Protein AF-A0AAT9HL02-F1 (afdb_monomer_lite)

Structure (mmCIF, N/CA/C/O backbone):
data_AF-A0AAT9HL02-F1
#
_entry.id   AF-A0AAT9HL02-F1
#
loop_
_atom_site.group_PDB
_atom_site.id
_atom_site.type_symbol
_atom_site.label_atom_id
_atom_site.label_alt_id
_atom_site.label_comp_id
_atom_site.label_asym_id
_atom_site.label_entity_id
_atom_site.label_seq_id
_atom_site.pdbx_PDB_ins_code
_atom_site.Cartn_x
_atom_site.Cartn_y
_atom_site.Cartn_z
_atom_site.occupancy
_atom_site.B_iso_or_equiv
_atom_site.auth_seq_id
_atom_site.auth_comp_id
_atom_site.auth_asym_id
_atom_site.auth_atom_id
_atom_site.pdbx_PDB_model_num
ATOM 1 N N . MET A 1 1 ? 21.704 -6.090 -18.223 1.00 39.31 1 MET A N 1
ATOM 2 C CA . MET A 1 1 ? 22.611 -4.932 -18.138 1.00 39.31 1 MET A CA 1
ATOM 3 C C . MET A 1 1 ? 21.816 -3.848 -17.438 1.00 39.31 1 MET A C 1
ATOM 5 O O . MET A 1 1 ? 20.997 -3.196 -18.065 1.00 39.31 1 MET A O 1
ATOM 9 N N . GLU A 1 2 ? 21.906 -3.826 -16.110 1.00 46.62 2 GLU A N 1
ATOM 10 C CA . GLU A 1 2 ? 21.268 -2.826 -15.250 1.00 46.62 2 GLU A CA 1
ATOM 11 C C . GLU A 1 2 ? 22.248 -1.654 -15.141 1.00 46.62 2 GLU A C 1
ATOM 13 O O . GLU A 1 2 ? 23.278 -1.772 -14.480 1.00 46.62 2 GLU A O 1
ATOM 18 N N . GLU A 1 3 ? 21.994 -0.556 -15.852 1.00 45.31 3 GLU A N 1
ATOM 19 C CA . GLU A 1 3 ? 22.767 0.675 -15.672 1.00 45.31 3 GLU A CA 1
ATOM 20 C C . GLU A 1 3 ? 22.236 1.410 -14.439 1.00 45.31 3 GLU A C 1
ATOM 22 O O . GLU A 1 3 ? 21.174 2.031 -14.447 1.00 45.31 3 GLU A O 1
ATOM 27 N N . SER A 1 4 ? 22.980 1.252 -13.345 1.00 48.94 4 SER A N 1
ATOM 28 C CA . SER A 1 4 ? 22.727 1.873 -12.049 1.00 48.94 4 SER A CA 1
ATOM 29 C C . SER A 1 4 ? 23.052 3.369 -12.084 1.00 48.94 4 SER A C 1
ATOM 31 O O . SER A 1 4 ? 24.098 3.780 -12.585 1.00 48.94 4 SER A O 1
ATOM 33 N N . GLY A 1 5 ? 22.146 4.179 -11.530 1.00 52.72 5 GLY A N 1
ATOM 34 C CA . GLY A 1 5 ? 22.253 5.634 -11.457 1.00 52.72 5 GLY A CA 1
ATOM 35 C C . GLY A 1 5 ? 23.379 6.138 -10.545 1.00 52.72 5 GLY A C 1
ATOM 36 O O . GLY A 1 5 ? 23.925 5.410 -9.719 1.00 52.72 5 GLY A O 1
ATOM 37 N N . ALA A 1 6 ? 23.683 7.429 -10.684 1.00 61.12 6 ALA A N 1
ATOM 38 C CA . ALA A 1 6 ? 24.808 8.176 -10.105 1.00 61.12 6 ALA A CA 1
ATOM 39 C C . ALA A 1 6 ? 24.935 8.214 -8.557 1.00 61.12 6 ALA A C 1
ATOM 41 O O . ALA A 1 6 ? 25.633 9.072 -8.026 1.00 61.12 6 ALA A O 1
ATOM 42 N N . THR A 1 7 ? 24.278 7.320 -7.813 1.00 57.94 7 THR A N 1
ATOM 43 C CA . THR A 1 7 ? 24.270 7.291 -6.337 1.00 57.94 7 THR A CA 1
ATOM 44 C C . THR A 1 7 ? 24.6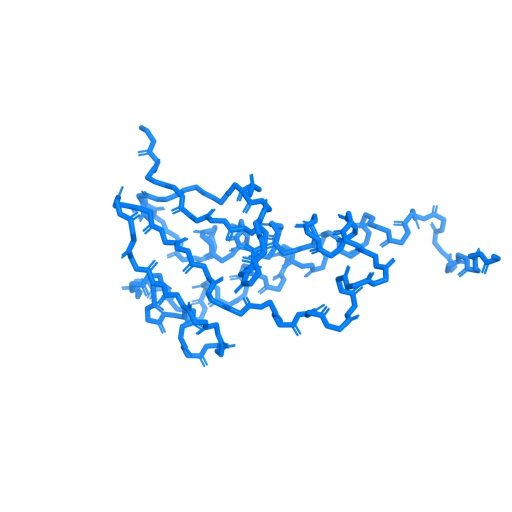62 5.943 -5.722 1.00 57.94 7 THR A C 1
ATOM 46 O O . THR A 1 7 ? 24.859 5.880 -4.515 1.00 57.94 7 THR A O 1
ATOM 49 N N . GLY A 1 8 ? 24.825 4.870 -6.507 1.00 56.31 8 GLY A N 1
ATOM 50 C CA . GLY A 1 8 ? 25.262 3.557 -5.999 1.00 56.31 8 GLY A CA 1
ATOM 51 C C . GLY A 1 8 ? 24.240 2.801 -5.130 1.00 56.31 8 GLY A C 1
ATOM 52 O O . GLY A 1 8 ? 24.460 1.629 -4.832 1.00 56.31 8 GLY A O 1
ATOM 53 N N . GLU A 1 9 ? 23.114 3.423 -4.766 1.00 57.62 9 GLU A N 1
ATOM 54 C CA . GLU A 1 9 ? 21.976 2.761 -4.119 1.00 57.62 9 GLU A CA 1
ATOM 55 C C . GLU A 1 9 ? 21.317 1.777 -5.108 1.00 57.62 9 GLU A C 1
ATOM 57 O O . GLU A 1 9 ? 21.062 2.144 -6.263 1.00 57.62 9 GLU A O 1
ATOM 62 N N . PRO A 1 10 ? 21.000 0.534 -4.697 1.00 80.31 10 PRO A N 1
ATOM 63 C CA . PRO A 1 10 ? 20.237 -0.381 -5.533 1.00 80.31 10 PRO A CA 1
ATOM 64 C C . PRO A 1 10 ? 18.898 0.256 -5.923 1.00 80.31 10 PRO A C 1
ATOM 66 O O . PRO A 1 10 ? 18.128 0.667 -5.056 1.00 80.31 10 PRO A O 1
ATOM 69 N N . VAL A 1 11 ? 18.571 0.284 -7.221 1.00 79.88 11 VAL A N 1
ATOM 70 C CA . VAL A 1 11 ? 17.326 0.880 -7.763 1.00 79.88 11 VAL A CA 1
ATOM 71 C C . VAL A 1 11 ? 16.078 0.440 -6.985 1.00 79.88 11 VAL A C 1
ATOM 73 O O . VAL A 1 11 ? 15.169 1.234 -6.748 1.00 79.88 11 VAL A O 1
ATOM 76 N N . ARG A 1 12 ? 16.051 -0.813 -6.520 1.00 78.88 12 ARG A N 1
ATOM 77 C CA . ARG A 1 12 ? 14.975 -1.371 -5.691 1.00 78.88 12 ARG A CA 1
ATOM 78 C C . ARG A 1 12 ? 14.752 -0.603 -4.384 1.00 78.88 12 ARG A C 1
ATOM 80 O O . ARG A 1 12 ? 13.607 -0.376 -4.012 1.00 78.88 12 ARG A O 1
ATOM 87 N N . GLU A 1 13 ? 15.813 -0.216 -3.687 1.00 82.81 13 GLU A N 1
ATOM 88 C CA . GLU A 1 13 ? 15.717 0.497 -2.406 1.00 82.81 13 GLU A CA 1
ATOM 89 C C . GLU A 1 13 ? 15.183 1.914 -2.606 1.00 82.81 13 GLU A C 1
ATOM 91 O O . GLU A 1 13 ? 14.292 2.353 -1.876 1.00 82.81 13 GLU A O 1
ATOM 96 N N . VAL A 1 14 ? 15.634 2.584 -3.670 1.00 88.00 14 VAL A N 1
ATOM 97 C CA . VAL A 1 14 ? 15.099 3.887 -4.076 1.00 88.00 14 VAL A CA 1
ATOM 98 C C . VAL A 1 14 ? 13.607 3.778 -4.391 1.00 88.00 14 VAL A C 1
ATOM 100 O O . VAL A 1 14 ? 12.821 4.578 -3.887 1.00 88.00 14 VAL A O 1
ATOM 103 N N . LEU A 1 15 ? 13.194 2.774 -5.172 1.00 87.06 15 LEU A N 1
ATOM 104 C CA . LEU A 1 15 ? 11.783 2.549 -5.505 1.00 87.06 15 LEU A CA 1
ATOM 105 C C . LEU A 1 15 ? 10.932 2.282 -4.260 1.00 87.06 15 LEU A C 1
ATOM 107 O O . LEU A 1 15 ? 9.862 2.867 -4.118 1.00 87.06 15 LEU A O 1
ATOM 111 N N . HIS A 1 16 ? 11.411 1.445 -3.339 1.00 90.44 16 HIS A N 1
ATOM 112 C CA . HIS A 1 16 ? 10.720 1.154 -2.082 1.00 90.44 16 HIS A CA 1
ATOM 113 C C . HIS A 1 16 ? 10.526 2.415 -1.236 1.00 90.44 16 HIS A C 1
ATOM 115 O O . HIS A 1 16 ? 9.410 2.699 -0.800 1.00 90.44 16 HIS A O 1
ATOM 121 N N . ARG A 1 17 ? 11.589 3.205 -1.054 1.00 91.12 17 ARG A N 1
ATOM 122 C CA . ARG A 1 17 ? 11.528 4.469 -0.316 1.00 91.12 17 ARG A CA 1
ATOM 123 C C . A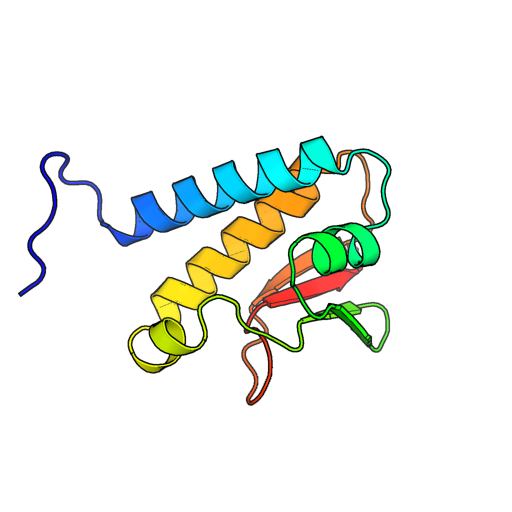RG A 1 17 ? 10.552 5.450 -0.962 1.00 91.12 17 ARG A C 1
ATOM 125 O O . ARG A 1 17 ? 9.677 5.973 -0.279 1.00 91.12 17 ARG A O 1
ATOM 132 N N . ARG A 1 18 ? 10.659 5.669 -2.277 1.00 92.69 18 ARG A N 1
ATOM 133 C CA . ARG A 1 18 ? 9.774 6.592 -3.007 1.00 92.69 18 ARG A CA 1
ATOM 134 C C . ARG A 1 18 ? 8.318 6.150 -2.973 1.00 92.69 18 ARG A C 1
ATOM 136 O O . ARG A 1 18 ? 7.438 6.998 -2.853 1.00 92.69 18 ARG A O 1
ATOM 143 N N . ALA A 1 19 ? 8.056 4.849 -3.042 1.00 92.50 19 ALA A N 1
ATOM 144 C CA . ALA A 1 19 ? 6.710 4.320 -2.896 1.00 92.50 19 ALA A CA 1
ATOM 145 C C . ALA A 1 19 ? 6.142 4.596 -1.503 1.00 92.50 19 ALA A C 1
ATOM 147 O O . ALA A 1 19 ? 5.023 5.089 -1.410 1.00 92.50 19 ALA A O 1
ATOM 148 N N . ARG A 1 20 ? 6.925 4.379 -0.438 1.00 94.06 20 ARG A N 1
ATOM 149 C CA . ARG A 1 20 ? 6.497 4.714 0.927 1.00 94.06 20 ARG A CA 1
ATOM 150 C C . ARG A 1 20 ? 6.226 6.206 1.100 1.00 94.06 20 ARG A C 1
ATOM 152 O O . ARG A 1 20 ? 5.153 6.564 1.563 1.00 94.06 20 ARG A O 1
ATOM 159 N N . GLU A 1 21 ? 7.148 7.067 0.669 1.00 94.81 21 GLU A N 1
ATOM 160 C CA . GLU A 1 21 ? 6.980 8.530 0.720 1.00 94.81 21 GLU A CA 1
ATOM 161 C C . GLU A 1 21 ? 5.731 8.993 -0.041 1.00 94.81 21 GLU A C 1
ATOM 163 O O . GLU A 1 21 ? 5.025 9.892 0.405 1.00 94.81 21 GLU A O 1
ATOM 168 N N . THR A 1 22 ? 5.455 8.377 -1.194 1.00 93.94 22 THR A N 1
ATOM 169 C CA . THR A 1 22 ? 4.234 8.649 -1.960 1.00 93.94 22 THR A CA 1
ATOM 170 C C . THR A 1 22 ? 3.011 8.208 -1.168 1.00 93.94 22 THR A C 1
ATOM 172 O O . THR A 1 22 ? 2.079 8.987 -1.029 1.00 93.94 22 THR A O 1
ATOM 175 N N . GLY A 1 23 ? 3.033 6.999 -0.605 1.00 93.75 23 GLY A N 1
ATOM 176 C CA . GLY A 1 23 ? 1.941 6.462 0.201 1.00 93.75 23 GLY A CA 1
ATOM 177 C C . GLY A 1 23 ? 1.586 7.363 1.375 1.00 93.75 23 GLY A C 1
ATOM 178 O O . GLY A 1 23 ? 0.415 7.676 1.544 1.00 93.75 23 GLY A O 1
ATOM 179 N N . VAL A 1 24 ? 2.589 7.843 2.119 1.00 95.56 24 VAL A N 1
ATOM 180 C CA . VAL A 1 24 ? 2.386 8.773 3.245 1.00 95.56 24 VAL A CA 1
ATOM 181 C C . VAL A 1 24 ? 1.625 10.012 2.792 1.00 95.56 24 VAL A C 1
ATOM 183 O O . VAL A 1 24 ? 0.587 10.321 3.360 1.00 95.56 24 VAL A O 1
ATOM 186 N N . ARG A 1 25 ? 2.051 10.651 1.699 1.00 94.38 25 ARG A N 1
ATOM 187 C CA . ARG A 1 25 ? 1.375 11.850 1.177 1.00 94.38 25 ARG A CA 1
ATOM 188 C C . ARG A 1 25 ? -0.071 11.589 0.755 1.00 94.38 25 ARG A C 1
ATOM 190 O O . ARG A 1 25 ? -0.920 12.454 0.931 1.00 94.38 25 ARG A O 1
ATOM 197 N N . LEU A 1 26 ? -0.351 10.416 0.178 1.00 92.31 26 LEU A N 1
ATOM 198 C CA . LEU A 1 26 ? -1.720 10.019 -0.174 1.00 92.31 26 LEU A CA 1
ATOM 199 C C . LEU A 1 26 ? -2.572 9.801 1.082 1.00 92.31 26 LEU A C 1
ATOM 201 O O . LEU A 1 26 ? -3.741 10.172 1.091 1.00 92.31 26 LEU A O 1
ATOM 205 N N . GLY A 1 27 ? -1.987 9.196 2.120 1.00 92.56 27 GLY A N 1
ATOM 206 C CA . GLY A 1 27 ? -2.623 9.004 3.420 1.00 92.56 27 GLY A CA 1
ATOM 207 C C . GLY A 1 27 ? -2.952 10.329 4.105 1.00 92.56 27 GLY A C 1
ATOM 208 O O . GLY A 1 27 ? -4.082 10.511 4.539 1.00 92.56 27 GLY A O 1
ATOM 209 N N . GLU A 1 28 ? -2.002 11.267 4.123 1.00 93.56 28 GLU A N 1
ATOM 210 C CA . GLU A 1 28 ? -2.160 12.602 4.719 1.00 93.56 28 GLU A CA 1
ATOM 211 C C . GLU A 1 28 ? -3.252 13.428 4.014 1.00 93.56 28 GLU A C 1
ATOM 213 O O . GLU A 1 28 ? -4.046 14.097 4.670 1.00 93.56 28 GLU A O 1
ATOM 218 N N . ASP A 1 29 ? -3.362 13.345 2.682 1.00 91.31 29 ASP A N 1
ATOM 219 C CA . ASP A 1 29 ? -4.464 13.974 1.924 1.00 91.31 29 ASP A CA 1
ATOM 220 C C . ASP A 1 29 ? -5.848 13.395 2.288 1.00 91.31 29 ASP A C 1
ATOM 222 O O . ASP A 1 29 ? -6.890 14.034 2.109 1.00 91.31 29 ASP A O 1
ATOM 226 N N . GLY A 1 30 ? -5.855 12.170 2.811 1.00 86.06 30 GLY A N 1
ATOM 227 C CA . GLY A 1 30 ? -7.030 11.442 3.257 1.00 86.06 30 GLY A CA 1
ATOM 228 C C . GLY A 1 30 ? -7.199 11.375 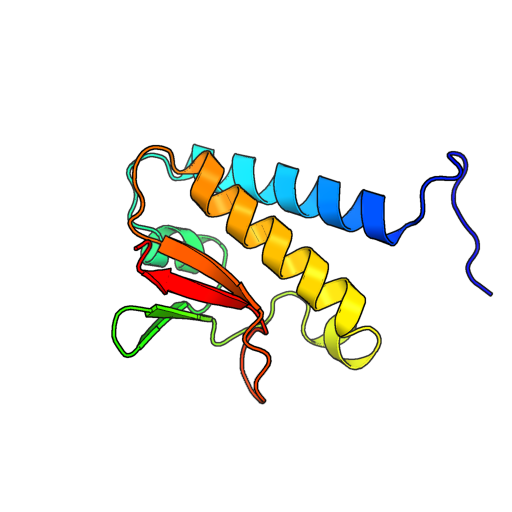4.770 1.00 86.06 30 GLY A C 1
ATOM 229 O O . GLY A 1 30 ? -7.984 10.537 5.206 1.00 86.06 30 GLY A O 1
ATOM 230 N N . GLU A 1 31 ? -6.492 12.175 5.573 1.00 84.69 31 GLU A N 1
ATOM 231 C CA . GLU A 1 31 ? -6.522 12.057 7.039 1.00 84.69 31 GLU A CA 1
ATOM 232 C C . GLU A 1 31 ? -7.967 12.018 7.582 1.00 84.69 31 GLU A C 1
ATOM 234 O O . GLU A 1 31 ? -8.831 12.824 7.219 1.00 84.69 31 GLU A O 1
ATOM 239 N N . GLY A 1 32 ? -8.258 11.026 8.430 1.00 77.88 32 GLY A N 1
ATOM 240 C CA . GLY A 1 32 ? -9.597 10.796 8.988 1.00 77.88 32 GLY A CA 1
ATOM 241 C C . GLY A 1 32 ? -10.624 10.198 8.014 1.00 77.88 32 GLY A C 1
ATOM 242 O O . GLY A 1 32 ? -11.781 9.992 8.394 1.00 77.88 32 GLY A O 1
ATOM 243 N N . GLN A 1 33 ? -10.239 9.895 6.771 1.00 85.94 33 GLN A N 1
ATOM 244 C CA . GLN A 1 33 ? -11.056 9.124 5.841 1.00 85.94 33 GLN A CA 1
ATOM 245 C C . GLN A 1 33 ? -10.894 7.622 6.064 1.00 85.94 33 GLN A C 1
ATOM 247 O O . GLN A 1 33 ? -9.901 7.118 6.579 1.00 85.94 33 GLN A O 1
ATOM 252 N N . GLU A 1 34 ? -11.906 6.883 5.630 1.00 89.81 34 GLU A N 1
ATOM 253 C CA . GLU A 1 34 ? -11.863 5.432 5.629 1.00 89.81 34 GLU A CA 1
ATOM 254 C C . GLU A 1 34 ? -10.970 4.931 4.474 1.00 89.81 34 GLU A C 1
ATOM 256 O O . GLU A 1 34 ? -11.042 5.442 3.352 1.00 89.81 34 GLU A O 1
ATOM 261 N N . VAL A 1 35 ? -10.115 3.941 4.758 1.00 90.62 35 VAL A N 1
ATOM 262 C CA . VAL A 1 35 ? -9.045 3.489 3.850 1.00 90.62 35 VAL A CA 1
ATOM 263 C C . VAL A 1 35 ? -9.561 3.028 2.483 1.00 90.62 35 VAL A C 1
ATOM 265 O O . VAL A 1 35 ? -8.940 3.334 1.467 1.00 90.62 35 VAL A O 1
ATOM 268 N N . VAL A 1 36 ? -10.712 2.348 2.418 1.00 92.12 36 VAL A N 1
ATOM 269 C CA . VAL A 1 36 ? -11.315 1.905 1.151 1.00 92.12 36 VAL A CA 1
ATOM 270 C C . VAL A 1 36 ? -11.686 3.120 0.299 1.00 92.12 36 VAL A C 1
ATOM 272 O O . VAL A 1 36 ? -11.281 3.185 -0.859 1.00 92.12 36 VAL A O 1
ATOM 275 N N . ARG A 1 37 ? -12.349 4.134 0.867 1.00 91.31 37 ARG A N 1
ATOM 276 C CA . ARG A 1 37 ? -12.702 5.362 0.125 1.00 91.31 37 ARG A CA 1
ATOM 277 C C . ARG A 1 37 ? -11.489 6.123 -0.402 1.00 91.31 37 ARG A C 1
ATOM 279 O O . ARG A 1 37 ? -11.534 6.661 -1.510 1.00 91.31 37 ARG A O 1
ATOM 286 N N . LEU A 1 38 ? -10.420 6.192 0.388 1.00 91.44 38 LEU A N 1
ATOM 287 C CA . LEU A 1 38 ? -9.182 6.843 -0.031 1.00 91.44 38 LEU A CA 1
ATOM 288 C C . LEU A 1 38 ? -8.564 6.116 -1.231 1.00 91.44 38 LEU A C 1
ATOM 290 O O . LEU A 1 38 ? -8.210 6.730 -2.236 1.00 91.44 38 LEU A O 1
ATOM 294 N N . LEU A 1 39 ? -8.472 4.792 -1.141 1.00 91.56 39 LEU A N 1
ATOM 295 C CA . LEU A 1 39 ? -7.907 3.955 -2.191 1.00 91.56 39 LEU A CA 1
ATOM 296 C C . LEU A 1 39 ? -8.738 4.025 -3.484 1.00 91.56 39 LEU A C 1
ATOM 298 O O . LEU A 1 39 ? -8.159 4.189 -4.558 1.00 91.56 39 LEU A O 1
ATOM 302 N N . GLU A 1 40 ? -10.072 4.002 -3.398 1.00 92.31 40 GLU A N 1
ATOM 303 C CA . GLU A 1 40 ? -10.965 4.203 -4.554 1.00 92.31 40 GLU A CA 1
ATOM 304 C C . GLU A 1 40 ? -10.714 5.545 -5.251 1.00 92.31 40 GLU A C 1
ATOM 306 O O . GLU A 1 40 ? -10.601 5.600 -6.478 1.00 92.31 40 GLU A O 1
ATOM 311 N N . ARG A 1 41 ? -10.568 6.633 -4.480 1.00 90.25 41 ARG A N 1
ATOM 312 C CA . ARG A 1 41 ? -10.268 7.970 -5.019 1.00 90.25 41 ARG A CA 1
ATOM 313 C C . ARG A 1 41 ? -8.971 7.983 -5.828 1.00 90.25 41 ARG A C 1
ATOM 315 O O . ARG A 1 41 ? -8.900 8.660 -6.851 1.00 90.25 41 ARG A O 1
ATOM 322 N N . TYR A 1 42 ? -7.966 7.236 -5.382 1.00 88.12 42 TYR A N 1
ATOM 323 C CA . TYR A 1 42 ? -6.674 7.122 -6.057 1.00 88.12 42 TYR A CA 1
ATOM 324 C C . TYR A 1 42 ? -6.634 6.036 -7.145 1.00 88.12 42 TYR A C 1
ATOM 326 O O . TYR A 1 42 ? -5.570 5.752 -7.696 1.00 88.12 42 TYR A O 1
ATOM 334 N N . GLY A 1 43 ? -7.790 5.469 -7.505 1.00 88.12 43 GLY A N 1
ATOM 335 C CA . GLY A 1 43 ? -7.937 4.541 -8.626 1.00 88.12 43 GLY A CA 1
ATOM 336 C C . GLY A 1 43 ? -7.595 3.091 -8.294 1.00 88.12 43 GLY A C 1
ATOM 337 O O . GLY A 1 43 ? -7.449 2.277 -9.207 1.00 88.12 43 GLY A O 1
ATOM 338 N N . PHE A 1 44 ? -7.460 2.744 -7.014 1.00 90.06 44 PHE A N 1
ATOM 339 C CA . PHE A 1 44 ? -7.450 1.346 -6.598 1.00 90.06 44 PHE A CA 1
ATOM 340 C C . PHE A 1 44 ? -8.870 0.777 -6.617 1.00 90.06 44 PHE A C 1
ATOM 342 O O . PHE A 1 44 ? -9.851 1.502 -6.486 1.00 90.06 44 PHE A O 1
ATOM 349 N N . GLU A 1 45 ? -8.972 -0.544 -6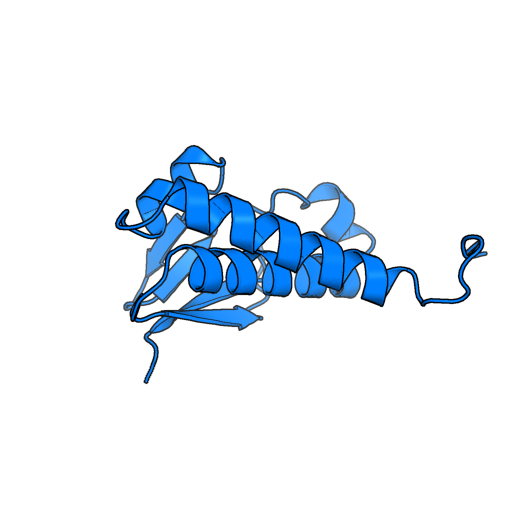.720 1.00 92.44 45 GLU A N 1
ATOM 350 C CA . GLU A 1 45 ? -10.235 -1.276 -6.591 1.00 92.44 45 GLU A CA 1
ATOM 351 C C . GLU A 1 45 ? -10.282 -2.066 -5.271 1.00 92.44 45 GLU A C 1
ATOM 353 O O . GLU A 1 45 ? -10.189 -3.298 -5.295 1.00 92.44 45 GLU A O 1
ATOM 358 N N . PRO A 1 46 ? -10.358 -1.408 -4.100 1.00 92.94 46 PRO A N 1
ATOM 359 C CA . PRO A 1 46 ? -10.444 -2.102 -2.823 1.00 92.94 46 PRO A CA 1
ATOM 360 C C . PRO A 1 46 ? -11.778 -2.839 -2.665 1.00 92.94 46 PRO A C 1
ATOM 362 O O . PRO A 1 46 ? -12.847 -2.330 -2.993 1.00 92.94 46 PRO A O 1
ATOM 365 N N . ARG A 1 47 ? -11.725 -4.053 -2.122 1.00 92.19 47 ARG A N 1
ATOM 366 C CA . ARG A 1 47 ? -12.888 -4.869 -1.762 1.00 92.19 47 ARG A CA 1
ATOM 367 C C . ARG A 1 47 ? -12.677 -5.434 -0.370 1.00 92.19 47 ARG A C 1
ATOM 369 O O . ARG A 1 47 ? -11.578 -5.867 -0.035 1.00 92.19 47 ARG A O 1
ATOM 376 N N . ARG A 1 48 ? -13.728 -5.422 0.444 1.00 91.94 48 ARG A N 1
ATOM 377 C CA . ARG A 1 48 ? -13.703 -6.016 1.783 1.00 91.94 48 ARG A CA 1
ATOM 378 C C . ARG A 1 48 ? -13.975 -7.515 1.669 1.00 91.94 48 ARG A C 1
ATOM 380 O O . ARG A 1 48 ? -15.026 -7.893 1.163 1.00 91.94 48 ARG A O 1
ATOM 387 N N . GLU A 1 49 ? -13.053 -8.338 2.151 1.00 90.69 49 GLU A N 1
ATOM 388 C CA . GLU A 1 49 ? -13.142 -9.804 2.155 1.00 90.69 49 GLU A CA 1
ATOM 389 C C . GLU A 1 49 ? -12.673 -10.329 3.514 1.00 90.69 49 GLU A C 1
ATOM 391 O O . GLU A 1 49 ? -11.537 -10.081 3.908 1.00 90.69 49 GLU A O 1
ATOM 396 N N . ASP A 1 50 ? -13.549 -11.017 4.252 1.00 87.56 50 ASP A N 1
ATOM 397 C CA . ASP A 1 50 ? -13.238 -11.640 5.551 1.00 87.56 50 ASP A CA 1
ATOM 398 C C . ASP A 1 50 ? -12.540 -10.708 6.564 1.00 87.56 50 ASP A C 1
ATOM 400 O O . ASP A 1 50 ? -11.635 -11.102 7.296 1.00 87.56 50 ASP A O 1
ATOM 404 N N . GLY A 1 51 ? -12.947 -9.435 6.592 1.00 86.31 51 GLY A N 1
ATOM 405 C CA . GLY A 1 51 ? -12.357 -8.409 7.460 1.00 86.31 51 GLY A CA 1
ATOM 406 C C . GLY A 1 51 ? -11.074 -7.772 6.918 1.00 86.31 51 GLY A C 1
ATOM 407 O O . GLY A 1 51 ? -10.647 -6.757 7.451 1.00 86.31 51 GLY A O 1
ATOM 408 N N . ALA A 1 52 ? -10.502 -8.295 5.835 1.00 92.38 52 ALA A N 1
ATOM 409 C CA . ALA A 1 52 ? -9.381 -7.701 5.118 1.00 92.38 52 ALA A CA 1
ATOM 410 C C . ALA A 1 52 ? -9.853 -6.809 3.955 1.00 92.38 52 ALA A C 1
ATOM 412 O O . ALA A 1 52 ? -11.011 -6.855 3.532 1.00 92.38 52 ALA A O 1
ATOM 413 N N . VAL A 1 53 ? -8.938 -6.012 3.403 1.00 93.44 53 VAL A N 1
ATOM 414 C CA . VAL A 1 53 ? -9.131 -5.260 2.157 1.00 93.44 53 VAL A CA 1
ATOM 415 C C . VAL A 1 53 ? -8.208 -5.824 1.084 1.00 93.44 53 VAL A C 1
ATOM 417 O O . VAL A 1 53 ? -6.984 -5.712 1.174 1.00 93.44 53 VAL A O 1
ATOM 420 N N . VAL A 1 54 ? -8.792 -6.422 0.049 1.00 92.94 54 VAL A N 1
ATOM 421 C CA . VAL A 1 54 ? -8.081 -6.877 -1.152 1.00 92.94 54 VAL A CA 1
ATOM 422 C C . VAL A 1 54 ? -8.172 -5.817 -2.242 1.00 92.94 54 VAL A C 1
ATOM 424 O O . VAL A 1 54 ? -9.176 -5.122 -2.347 1.00 92.94 54 VAL A O 1
ATOM 427 N N . LEU A 1 55 ? -7.145 -5.693 -3.082 1.00 90.88 55 LEU A N 1
ATOM 428 C CA . LEU A 1 55 ? -7.145 -4.736 -4.192 1.00 90.88 55 LEU A CA 1
ATOM 429 C C . LEU A 1 55 ? -7.302 -5.488 -5.513 1.00 90.88 55 LEU A C 1
ATOM 431 O O . LEU A 1 55 ? -6.437 -6.279 -5.887 1.00 90.88 55 LEU A O 1
ATOM 435 N N . GLY A 1 56 ? -8.404 -5.241 -6.220 1.00 87.00 56 GLY A N 1
ATOM 436 C CA . GLY A 1 56 ? -8.767 -5.910 -7.471 1.00 87.00 56 GLY A CA 1
ATOM 437 C C . GLY A 1 56 ? -7.884 -5.545 -8.664 1.00 87.00 56 GLY A C 1
ATOM 438 O O . GLY A 1 56 ? -7.821 -6.299 -9.631 1.00 87.00 56 GLY A O 1
ATOM 439 N N . ASN A 1 57 ? -7.149 -4.437 -8.583 1.00 82.62 57 ASN A N 1
ATOM 440 C CA . ASN A 1 57 ? -6.216 -4.001 -9.609 1.00 82.62 57 ASN A CA 1
ATOM 441 C C . ASN A 1 57 ? -4.795 -3.847 -9.051 1.00 82.62 57 ASN A C 1
ATOM 443 O O . ASN A 1 57 ? -4.573 -3.595 -7.869 1.00 82.62 57 ASN A O 1
ATOM 447 N N . CYS A 1 58 ? -3.803 -3.999 -9.929 1.00 75.12 58 CYS A N 1
ATOM 448 C CA . CYS A 1 58 ? -2.444 -3.552 -9.654 1.00 75.12 58 CYS A CA 1
ATOM 449 C C . CYS A 1 58 ? -2.182 -2.340 -10.555 1.00 75.12 58 CYS A C 1
ATOM 451 O O . CYS A 1 58 ? -2.156 -2.517 -11.776 1.00 75.12 58 CYS A O 1
ATOM 453 N N . PRO A 1 59 ? -1.953 -1.132 -10.014 1.00 69.38 59 PRO A N 1
ATOM 454 C CA . PRO A 1 59 ? -1.679 0.048 -10.842 1.00 69.38 59 PRO A CA 1
ATOM 455 C C . PRO A 1 59 ? -0.426 -0.136 -11.714 1.00 69.38 59 PRO A C 1
ATOM 457 O O . PRO A 1 59 ? -0.295 0.462 -12.777 1.00 69.38 59 PRO A O 1
ATOM 460 N N . PHE A 1 60 ? 0.463 -1.047 -11.313 1.00 70.44 60 PHE A N 1
ATOM 461 C CA . PHE A 1 60 ? 1.671 -1.419 -12.040 1.00 70.44 60 PHE A CA 1
ATOM 462 C C . PHE A 1 60 ? 1.564 -2.805 -12.688 1.00 70.44 60 PHE A C 1
ATOM 464 O O . PHE A 1 60 ? 2.584 -3.459 -12.885 1.00 70.44 60 PHE A O 1
ATOM 471 N N . HIS A 1 61 ? 0.359 -3.293 -13.013 1.00 66.38 61 HIS A N 1
ATOM 472 C CA . HIS A 1 61 ? 0.144 -4.656 -13.521 1.00 66.38 61 HIS A CA 1
ATOM 473 C C . HIS A 1 61 ? 1.042 -5.001 -14.723 1.00 66.38 61 HIS A C 1
ATOM 475 O O . HIS A 1 61 ? 1.639 -6.075 -14.757 1.00 66.38 61 HIS A O 1
ATOM 481 N N . ALA A 1 62 ? 1.203 -4.073 -15.673 1.00 61.28 62 ALA A N 1
ATOM 482 C CA . ALA A 1 62 ? 2.083 -4.257 -16.831 1.00 61.28 62 ALA A CA 1
ATOM 483 C C . ALA A 1 62 ? 3.560 -4.449 -16.430 1.00 61.28 62 ALA A C 1
ATOM 485 O O . ALA A 1 62 ? 4.242 -5.319 -16.965 1.00 61.28 62 ALA A O 1
ATOM 486 N N . LEU A 1 63 ? 4.040 -3.695 -15.435 1.00 61.06 63 LEU A N 1
ATOM 487 C CA . LEU A 1 63 ? 5.398 -3.821 -14.893 1.00 61.06 63 LEU A CA 1
ATOM 488 C C . LEU A 1 63 ? 5.548 -5.062 -14.002 1.00 61.06 63 LEU A C 1
ATOM 490 O O . LEU A 1 63 ? 6.606 -5.690 -13.984 1.00 61.06 63 LEU A O 1
ATOM 494 N N . ALA A 1 64 ? 4.486 -5.457 -13.296 1.00 66.12 64 ALA A N 1
ATOM 495 C CA . ALA A 1 64 ? 4.476 -6.644 -12.452 1.00 66.12 64 ALA A CA 1
ATOM 496 C C . ALA A 1 64 ? 4.694 -7.912 -13.280 1.00 66.12 64 ALA A C 1
ATOM 498 O O . ALA A 1 64 ? 5.367 -8.819 -12.808 1.00 66.12 64 ALA A O 1
ATOM 499 N N . GLN A 1 65 ? 4.190 -7.987 -14.516 1.00 67.00 65 GLN A N 1
ATOM 500 C CA . GLN A 1 65 ? 4.393 -9.163 -15.370 1.00 67.00 65 GLN A CA 1
ATOM 501 C C . GLN A 1 65 ? 5.877 -9.444 -15.663 1.00 67.00 65 GLN A C 1
ATOM 503 O O . GLN A 1 65 ? 6.270 -10.609 -15.681 1.00 67.00 65 GLN A O 1
ATOM 508 N N . ALA A 1 66 ? 6.698 -8.399 -15.813 1.00 64.44 66 ALA A N 1
ATOM 509 C CA . ALA A 1 66 ? 8.138 -8.519 -16.051 1.00 64.44 66 ALA A CA 1
ATOM 510 C C . ALA A 1 66 ? 8.973 -8.557 -14.754 1.00 64.44 66 ALA A C 1
ATOM 512 O O . ALA A 1 66 ? 9.989 -9.246 -14.694 1.00 64.44 66 ALA A O 1
ATOM 513 N N . HIS A 1 67 ? 8.539 -7.855 -13.698 1.00 74.88 67 HIS A N 1
ATOM 514 C CA . HIS A 1 67 ? 9.316 -7.652 -12.467 1.00 74.88 67 HIS A CA 1
ATOM 515 C C . HIS A 1 67 ? 8.467 -7.793 -11.193 1.00 74.88 67 HIS A C 1
ATOM 517 O O . HIS A 1 67 ? 8.425 -6.890 -10.353 1.00 74.88 67 HIS A O 1
ATOM 523 N N . ARG A 1 68 ? 7.796 -8.944 -11.018 1.00 73.31 68 ARG A N 1
ATOM 524 C CA . ARG A 1 68 ? 6.871 -9.187 -9.888 1.00 73.31 68 ARG A CA 1
ATOM 525 C C . ARG A 1 68 ? 7.455 -8.835 -8.524 1.00 73.31 68 ARG A C 1
ATOM 527 O O . ARG A 1 68 ? 6.798 -8.140 -7.762 1.00 73.31 68 ARG A O 1
ATOM 534 N N . GLN A 1 69 ? 8.662 -9.302 -8.204 1.00 75.62 69 GLN A N 1
ATOM 535 C CA . GLN A 1 69 ? 9.248 -9.095 -6.873 1.00 75.62 69 GLN A CA 1
ATOM 536 C C . GLN A 1 69 ? 9.463 -7.608 -6.561 1.00 75.62 69 GLN A C 1
ATOM 538 O O . GLN A 1 69 ? 9.092 -7.152 -5.482 1.00 75.62 69 GLN A O 1
ATOM 543 N N . THR A 1 70 ? 9.988 -6.843 -7.522 1.00 80.00 70 THR A N 1
ATOM 544 C CA . THR A 1 70 ? 10.208 -5.397 -7.375 1.00 80.00 70 THR A CA 1
ATOM 545 C C . THR A 1 70 ? 8.887 -4.647 -7.237 1.00 80.00 70 THR A C 1
ATOM 547 O O . THR A 1 70 ? 8.734 -3.832 -6.332 1.00 80.00 70 THR A O 1
ATOM 550 N N . VAL A 1 71 ? 7.905 -4.949 -8.091 1.00 84.69 71 VAL A N 1
ATOM 551 C CA . VAL A 1 71 ? 6.606 -4.262 -8.070 1.00 84.69 71 VAL A CA 1
ATOM 552 C C . VAL A 1 71 ? 5.810 -4.593 -6.811 1.00 84.69 71 VAL A C 1
ATOM 554 O O . VAL A 1 71 ? 5.201 -3.707 -6.224 1.00 84.69 71 VAL A O 1
ATOM 557 N N . CYS A 1 72 ? 5.841 -5.842 -6.350 1.00 88.81 72 CYS A N 1
ATOM 558 C CA . CYS A 1 72 ? 5.141 -6.226 -5.131 1.00 88.81 72 CYS A CA 1
ATOM 559 C C . CYS A 1 72 ? 5.761 -5.605 -3.880 1.00 88.81 72 CYS A C 1
ATOM 561 O O . CYS A 1 72 ? 5.023 -5.119 -3.027 1.00 88.81 72 CYS A O 1
ATOM 563 N N . GLY A 1 73 ? 7.095 -5.541 -3.796 1.00 89.00 73 GLY A N 1
ATOM 564 C CA . GLY A 1 73 ? 7.774 -4.804 -2.729 1.00 89.00 73 GLY A CA 1
ATOM 565 C C . GLY A 1 73 ? 7.420 -3.315 -2.744 1.00 89.00 73 GLY A C 1
ATOM 566 O O . GLY A 1 73 ? 7.090 -2.746 -1.706 1.00 89.00 73 GLY A O 1
ATOM 567 N N . MET A 1 74 ? 7.386 -2.706 -3.930 1.00 90.88 74 MET A N 1
ATOM 568 C CA . MET A 1 74 ? 6.988 -1.310 -4.109 1.00 90.88 74 MET A CA 1
ATOM 569 C C . MET A 1 74 ? 5.534 -1.058 -3.677 1.00 90.88 74 MET A C 1
ATOM 571 O O . MET A 1 74 ? 5.279 -0.134 -2.910 1.00 90.88 74 MET A O 1
ATOM 575 N N . ASN A 1 75 ? 4.589 -1.902 -4.099 1.00 90.12 75 ASN A N 1
ATOM 576 C CA . ASN A 1 75 ? 3.181 -1.791 -3.704 1.00 90.12 75 ASN A CA 1
ATOM 577 C C . ASN A 1 75 ? 2.987 -1.971 -2.201 1.00 90.12 75 ASN A C 1
ATOM 579 O O . ASN A 1 75 ? 2.164 -1.275 -1.612 1.00 90.12 75 ASN A O 1
ATOM 583 N N . LEU A 1 76 ? 3.736 -2.888 -1.578 1.00 93.75 76 LEU A N 1
ATOM 584 C CA . LEU A 1 76 ? 3.687 -3.075 -0.131 1.00 93.75 76 LEU A CA 1
ATOM 585 C C . LEU A 1 76 ? 4.087 -1.775 0.566 1.00 93.75 76 LEU A C 1
ATOM 587 O O . LEU A 1 76 ? 3.357 -1.295 1.423 1.00 93.75 76 LEU A O 1
ATOM 591 N N . GLN A 1 77 ? 5.212 -1.182 0.161 1.00 95.12 77 GLN A N 1
ATOM 592 C CA . GLN A 1 77 ? 5.690 0.069 0.747 1.00 95.12 77 GLN A CA 1
ATOM 593 C C . GLN A 1 77 ? 4.733 1.238 0.503 1.00 95.12 77 GLN A C 1
ATOM 595 O O . GLN A 1 77 ? 4.532 2.045 1.407 1.00 95.12 77 GLN A O 1
ATOM 600 N N . LEU A 1 78 ? 4.098 1.296 -0.671 1.00 93.88 78 LEU A N 1
ATOM 601 C CA . LEU A 1 78 ? 3.049 2.271 -0.961 1.00 93.88 78 LEU A CA 1
ATOM 602 C C . LEU A 1 78 ? 1.882 2.142 0.026 1.00 93.88 78 LEU A C 1
ATOM 604 O O . LEU A 1 78 ? 1.497 3.132 0.637 1.00 93.88 78 LEU A O 1
ATOM 608 N N . MET A 1 79 ? 1.351 0.933 0.220 1.00 95.12 79 MET A N 1
ATOM 609 C CA . MET A 1 79 ? 0.237 0.700 1.146 1.00 95.12 79 MET A CA 1
ATOM 610 C C . MET A 1 79 ? 0.631 0.940 2.607 1.00 95.12 79 MET A C 1
ATOM 612 O O . MET A 1 79 ? -0.140 1.548 3.340 1.00 95.12 79 MET A O 1
ATOM 616 N N . CYS A 1 80 ? 1.840 0.544 3.023 1.00 95.06 80 CYS A N 1
ATOM 617 C CA . CYS A 1 80 ? 2.369 0.895 4.345 1.00 95.06 80 CYS A CA 1
ATOM 618 C C . CYS A 1 80 ? 2.389 2.414 4.551 1.00 95.06 80 CYS A C 1
ATOM 620 O O . CYS A 1 80 ? 1.963 2.887 5.597 1.00 95.06 80 CYS A O 1
ATOM 622 N N . GLY A 1 81 ? 2.845 3.169 3.546 1.00 95.06 81 GLY A N 1
ATOM 623 C CA . GLY A 1 81 ? 2.834 4.627 3.593 1.00 95.06 81 GLY A CA 1
ATOM 624 C C . GLY A 1 81 ? 1.420 5.197 3.702 1.00 95.06 81 GLY A C 1
ATOM 625 O O . GLY A 1 81 ? 1.201 6.089 4.506 1.00 95.06 81 GLY A O 1
ATOM 626 N N . VAL A 1 82 ? 0.448 4.670 2.947 1.00 94.75 82 VAL A N 1
ATOM 627 C CA . VAL A 1 82 ? -0.956 5.125 3.025 1.00 94.75 82 VAL A CA 1
ATOM 628 C C . VAL A 1 82 ? -1.513 4.966 4.438 1.00 94.75 82 VAL A C 1
ATOM 630 O O . VAL A 1 82 ? -2.106 5.904 4.964 1.00 94.75 82 VAL A O 1
ATOM 633 N N . LEU A 1 83 ? -1.302 3.803 5.061 1.00 94.12 83 LEU A N 1
ATOM 634 C CA . LEU A 1 83 ? -1.748 3.551 6.434 1.00 94.12 83 LEU A CA 1
ATOM 635 C C . LEU A 1 83 ? -1.042 4.464 7.445 1.00 94.12 83 LEU A C 1
ATOM 637 O O . LEU A 1 83 ? -1.678 4.952 8.371 1.00 94.12 83 LEU A O 1
ATOM 641 N N . GLU A 1 84 ? 0.254 4.715 7.250 1.00 93.62 84 GLU A N 1
ATOM 642 C CA . GLU A 1 84 ? 1.040 5.635 8.078 1.00 93.62 84 GLU A CA 1
ATOM 643 C C . GLU A 1 84 ? 0.526 7.080 7.970 1.00 93.62 84 GLU A C 1
ATOM 645 O O . GLU A 1 84 ? 0.329 7.734 8.991 1.00 93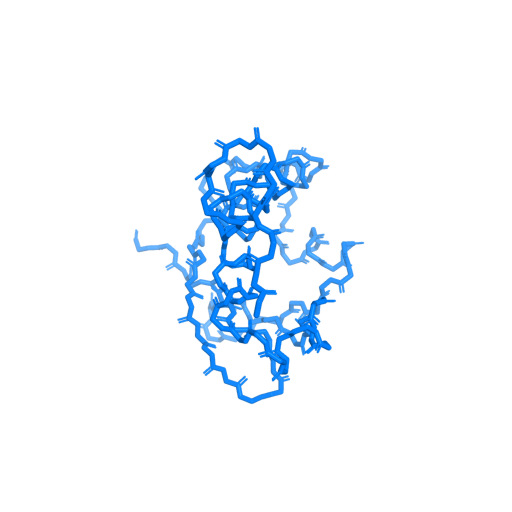.62 84 GLU A O 1
ATOM 650 N N . GLY A 1 85 ? 0.265 7.562 6.752 1.00 93.12 85 GLY A N 1
ATOM 651 C CA . GLY A 1 85 ? -0.198 8.929 6.502 1.00 93.12 85 GLY A CA 1
ATOM 652 C C . GLY A 1 85 ? -1.647 9.189 6.915 1.00 93.12 85 GLY A C 1
ATOM 653 O O . GLY A 1 85 ? -1.973 10.307 7.293 1.00 93.12 85 GLY A O 1
ATOM 654 N N . LEU A 1 86 ? -2.511 8.166 6.887 1.00 91.31 86 LEU A N 1
ATOM 655 C CA . LEU A 1 86 ? -3.887 8.268 7.393 1.00 91.31 86 LEU A CA 1
ATOM 656 C C . LEU A 1 86 ? -3.940 8.607 8.889 1.00 91.31 86 LEU A C 1
ATOM 658 O O . LEU A 1 86 ? -4.932 9.177 9.349 1.00 91.31 86 LEU A O 1
ATOM 662 N N . GLY A 1 87 ? -2.877 8.261 9.622 1.00 82.38 87 GLY A N 1
ATOM 663 C CA . GLY A 1 87 ? -2.759 8.495 11.050 1.00 82.38 87 GLY A CA 1
ATOM 664 C C . GLY A 1 87 ? -3.710 7.638 11.891 1.00 82.38 87 GLY A C 1
ATOM 665 O O . GLY A 1 87 ? -4.668 7.031 11.411 1.00 82.38 87 GLY A O 1
ATOM 666 N N . GLY A 1 88 ? -3.435 7.593 13.196 1.00 78.94 88 GLY A N 1
ATOM 667 C CA . GLY A 1 88 ? -4.233 6.822 14.150 1.00 78.94 88 GLY A CA 1
ATOM 668 C C . GLY A 1 88 ? -4.166 5.305 13.941 1.00 78.94 88 GLY A C 1
ATOM 669 O O . GLY A 1 88 ? -3.333 4.781 13.203 1.00 78.94 88 GLY A O 1
ATOM 670 N N . ASP A 1 89 ? -5.040 4.588 14.644 1.00 82.88 89 ASP A N 1
ATOM 671 C CA . ASP A 1 89 ? -5.215 3.152 14.447 1.00 82.88 89 ASP A CA 1
ATOM 672 C C . ASP A 1 89 ? -6.207 2.927 13.303 1.00 82.88 89 ASP A C 1
ATOM 674 O O . ASP A 1 89 ? -7.425 3.008 13.478 1.00 82.88 89 ASP A O 1
ATOM 678 N N . THR A 1 90 ? -5.676 2.686 12.104 1.00 84.88 90 THR A N 1
ATOM 679 C CA . THR A 1 90 ? -6.500 2.335 10.938 1.00 84.88 90 THR A CA 1
ATOM 680 C C . THR A 1 90 ? -7.183 0.974 11.102 1.00 84.88 90 THR A C 1
ATOM 682 O O . THR A 1 90 ? -8.104 0.663 10.345 1.00 84.88 90 THR A O 1
ATOM 685 N N . GLY A 1 91 ? -6.736 0.155 12.063 1.00 89.94 91 GLY A N 1
ATOM 686 C CA . GLY A 1 91 ? -7.156 -1.225 12.237 1.00 89.94 91 GLY A CA 1
ATOM 687 C C . GLY A 1 91 ? -6.626 -2.163 11.156 1.00 89.94 91 GLY A C 1
ATOM 688 O O . GLY A 1 91 ? -7.123 -3.283 11.067 1.00 89.94 91 GLY A O 1
ATOM 689 N N . TYR A 1 92 ? -5.658 -1.739 10.329 1.00 93.31 92 TYR A N 1
ATOM 690 C CA . TYR A 1 92 ? -5.085 -2.566 9.267 1.00 93.31 92 TYR A CA 1
ATOM 691 C C . TYR A 1 92 ? -3.554 -2.564 9.229 1.00 93.31 92 TYR A C 1
ATOM 693 O O . TYR A 1 92 ? -2.895 -1.583 9.562 1.00 93.31 92 TYR A O 1
ATOM 701 N N . GLU A 1 93 ? -2.993 -3.645 8.691 1.00 94.19 93 GLU A N 1
ATOM 702 C CA . GLU A 1 93 ? -1.592 -3.783 8.310 1.00 94.19 93 GLU A CA 1
ATOM 703 C C . GLU A 1 93 ? -1.475 -4.268 6.861 1.00 94.19 93 GLU A C 1
ATOM 705 O O . GLU A 1 93 ? -2.138 -5.218 6.441 1.00 94.19 93 GLU A O 1
ATOM 710 N N . ALA A 1 94 ? -0.587 -3.653 6.080 1.00 94.44 94 ALA A N 1
ATOM 711 C CA . ALA A 1 94 ? -0.330 -4.088 4.711 1.00 94.44 94 ALA A CA 1
ATOM 712 C C . ALA A 1 94 ? 0.575 -5.332 4.683 1.00 94.44 94 ALA A C 1
ATOM 714 O O . ALA A 1 94 ? 1.657 -5.347 5.275 1.00 94.44 94 ALA A O 1
ATOM 715 N N . ARG A 1 95 ? 0.165 -6.371 3.948 1.00 93.88 95 ARG A N 1
ATOM 716 C CA . ARG A 1 95 ? 0.903 -7.635 3.806 1.00 93.88 95 ARG A CA 1
ATOM 717 C C . ARG A 1 95 ? 0.953 -8.100 2.358 1.00 93.88 95 ARG A C 1
ATOM 719 O O . ARG A 1 95 ? 0.049 -7.840 1.566 1.00 93.88 95 ARG A O 1
ATOM 726 N N . LEU A 1 96 ? 2.023 -8.816 2.010 1.00 91.50 96 LEU A N 1
ATOM 727 C CA . LEU A 1 96 ? 2.128 -9.478 0.712 1.00 91.50 96 LEU A CA 1
ATOM 728 C C . LEU A 1 96 ? 1.232 -10.720 0.682 1.00 91.50 96 LEU A C 1
ATOM 730 O O . LEU A 1 96 ? 1.452 -11.664 1.435 1.00 91.50 96 LEU A O 1
ATOM 734 N N . ALA A 1 97 ? 0.271 -10.726 -0.235 1.00 90.00 97 ALA A N 1
ATOM 735 C CA . ALA A 1 97 ? -0.643 -11.829 -0.514 1.00 90.00 97 ALA A CA 1
ATOM 736 C C . ALA A 1 97 ? -0.781 -12.014 -2.043 1.00 90.00 97 ALA A C 1
ATOM 738 O O . ALA A 1 97 ? -1.816 -11.675 -2.623 1.00 90.00 97 ALA A O 1
ATOM 739 N N . PRO A 1 98 ? 0.286 -12.465 -2.735 1.00 84.19 98 PRO A N 1
ATOM 740 C CA . PRO A 1 98 ? 0.297 -12.588 -4.189 1.00 84.19 98 PRO A CA 1
ATOM 741 C C . PRO A 1 98 ? -0.670 -13.669 -4.673 1.00 84.19 98 PRO A C 1
ATOM 743 O O . PRO A 1 98 ? -0.447 -14.854 -4.444 1.00 84.19 98 PRO A O 1
ATOM 746 N N . GLU A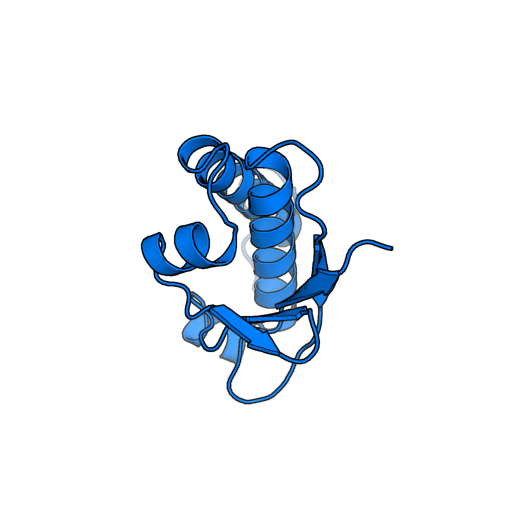 1 99 ? -1.696 -13.261 -5.418 1.00 80.75 99 GLU A N 1
ATOM 747 C CA . GLU A 1 99 ? -2.638 -14.171 -6.068 1.00 80.75 99 GLU A CA 1
ATOM 748 C C . GLU A 1 99 ? -2.975 -13.720 -7.499 1.00 80.75 99 GLU A C 1
ATOM 750 O O . GLU A 1 99 ? -2.868 -12.531 -7.820 1.00 80.75 99 GLU A O 1
ATOM 755 N N . PRO A 1 100 ? -3.366 -14.652 -8.390 1.00 78.38 100 PRO A N 1
ATOM 756 C CA . PRO A 1 100 ? -3.782 -14.311 -9.745 1.00 78.38 100 PRO A CA 1
ATOM 757 C C . PRO A 1 100 ? -4.979 -13.352 -9.763 1.00 78.38 100 PRO A C 1
ATOM 759 O O . PRO A 1 100 ? -5.932 -13.522 -9.011 1.00 78.38 100 PRO A O 1
ATOM 762 N N . GLY A 1 101 ? -4.956 -12.371 -10.669 1.00 77.81 101 GLY A N 1
ATOM 763 C CA . GLY A 1 101 ? -6.107 -11.497 -10.927 1.00 77.81 101 GLY A CA 1
ATOM 764 C C . GLY A 1 101 ? -6.325 -10.361 -9.921 1.00 77.81 101 GLY A C 1
ATOM 765 O O . GLY A 1 101 ? -7.338 -9.679 -10.020 1.00 77.81 101 GLY A O 1
ATOM 766 N N . ARG A 1 102 ? -5.392 -10.130 -8.987 1.00 84.44 102 ARG A N 1
ATOM 767 C CA . ARG A 1 102 ? -5.463 -9.036 -8.005 1.00 84.44 102 ARG A CA 1
ATOM 768 C C . ARG A 1 102 ? -4.086 -8.453 -7.675 1.00 84.44 102 ARG A C 1
ATOM 770 O O . ARG A 1 102 ? -3.060 -8.937 -8.160 1.00 84.44 102 ARG A O 1
ATOM 777 N N . CYS A 1 103 ? -4.041 -7.382 -6.885 1.00 87.19 103 CYS A N 1
ATOM 778 C CA . CYS A 1 103 ? -2.787 -6.867 -6.341 1.00 87.19 103 CYS A CA 1
ATOM 779 C C . CYS A 1 103 ? -2.148 -7.900 -5.411 1.00 87.19 103 CYS A C 1
ATOM 781 O O . CYS A 1 103 ? -2.830 -8.607 -4.677 1.00 87.19 103 CYS A O 1
ATOM 783 N N . CYS A 1 104 ? -0.820 -7.932 -5.375 1.00 89.75 104 CYS A N 1
ATOM 784 C CA . CYS A 1 104 ? -0.074 -8.773 -4.443 1.00 89.75 104 CYS A CA 1
ATOM 785 C C . CYS A 1 104 ? -0.027 -8.235 -3.010 1.00 89.75 104 CYS A C 1
ATOM 787 O O . CYS A 1 104 ? 0.716 -8.778 -2.198 1.00 89.75 104 CYS A O 1
ATOM 789 N N . VAL A 1 105 ? -0.783 -7.182 -2.700 1.00 92.38 105 VAL A N 1
ATOM 790 C CA . VAL A 1 105 ? -0.879 -6.595 -1.365 1.00 92.38 105 VAL A CA 1
ATOM 791 C C . VAL A 1 105 ? -2.326 -6.648 -0.899 1.00 92.38 105 VAL A C 1
ATOM 793 O O . VAL A 1 105 ? -3.237 -6.323 -1.663 1.00 92.38 105 VAL A O 1
ATOM 796 N N . ARG A 1 106 ? -2.506 -7.046 0.359 1.00 94.19 106 ARG A N 1
ATOM 797 C CA . ARG A 1 106 ? -3.769 -7.049 1.099 1.00 94.19 106 ARG A CA 1
ATOM 798 C C . ARG A 1 106 ? -3.586 -6.223 2.371 1.00 94.19 106 ARG A C 1
ATOM 800 O O . ARG A 1 106 ? -2.474 -6.167 2.898 1.00 94.19 106 ARG A O 1
ATOM 807 N N . LEU A 1 107 ? -4.644 -5.568 2.834 1.00 94.62 107 LEU A N 1
ATOM 808 C CA . LEU A 1 107 ? -4.676 -4.937 4.151 1.00 94.62 107 LEU A CA 1
ATOM 809 C C . LEU A 1 107 ? -5.411 -5.874 5.105 1.00 94.62 107 LEU A C 1
ATOM 811 O O . LEU A 1 107 ? -6.606 -6.106 4.938 1.00 94.62 107 LEU A O 1
ATOM 815 N N . ASP A 1 108 ? -4.697 -6.426 6.071 1.00 94.44 108 ASP A N 1
ATOM 816 C CA . ASP A 1 108 ? -5.244 -7.364 7.051 1.00 94.44 108 ASP A CA 1
ATOM 817 C C . ASP A 1 108 ? -5.610 -6.614 8.319 1.00 94.44 108 ASP A C 1
ATOM 819 O O . ASP A 1 108 ? -4.936 -5.630 8.609 1.00 94.44 108 ASP A O 1
ATOM 823 N N . PRO A 1 109 ? -6.616 -7.053 9.092 1.00 91.06 109 PRO A N 1
ATOM 824 C CA . PRO A 1 109 ? -6.849 -6.501 10.416 1.00 91.06 109 PRO A CA 1
ATOM 825 C C . PRO A 1 109 ? -5.556 -6.468 11.239 1.00 91.06 109 PRO A C 1
ATOM 827 O O . PRO A 1 109 ? -4.862 -7.485 11.338 1.00 91.06 109 PRO A O 1
ATOM 830 N N . ALA A 1 110 ? -5.238 -5.307 11.805 1.00 85.12 110 ALA A N 1
ATOM 831 C CA . ALA A 1 110 ? -4.197 -5.189 12.815 1.00 85.12 110 ALA A CA 1
ATOM 832 C C . ALA A 1 110 ? -4.634 -5.990 14.054 1.00 85.12 110 ALA A C 1
ATOM 834 O O . ALA A 1 110 ? -5.811 -5.963 14.425 1.00 85.12 110 ALA A O 1
ATOM 835 N N . ALA A 1 111 ? -3.714 -6.769 14.625 1.00 70.38 111 ALA A N 1
ATOM 836 C CA . ALA A 1 111 ? -3.981 -7.620 15.786 1.00 70.38 111 ALA A CA 1
ATOM 837 C C . ALA A 1 111 ? -4.003 -6.830 17.100 1.00 70.38 111 ALA A C 1
ATOM 839 O O . ALA A 1 111 ? -3.213 -5.866 17.216 1.00 70.38 111 ALA A O 1
#

Radius of gyration: 14.19 Å; chains: 1; bounding box: 39×28×34 Å

pLDDT: mean 84.09, std 12.69, range [39.31, 95.56]

Foldseek 3Di:
DDDDDPPPPDPLVVLLVVLLVQLLVLLQVQAPHQLCVSCVVVPWQWDQDPNKTWTQDQPCVVVCVVPVVSSLSSVQSNNQSNCVNNDDCSQWHWDQCDDPRTRRIMTHGDD

Secondary structure (DSSP, 8-state):
-----TT-S-HHHHHHHHHHHHHHHHHHHTTTS-HHHHHHHTT--EEEETTEEEES--TTHHHHHHHHHHHHHHHHHHHHHHHHHH-S--SEEEEE---TTS-SEEEEEP-

Organism: NCBI:txid3074435

Sequence (111 aa):
MEESGATGEPVREVLHRRARETGVRLGEDGEGQEVVRLLERYGFEPRREDGAVVLGNCPFHALAQAHRQTVCGMNLQLMCGVLEGLGGDTGYEARLAPEPGRCCVRLDPAA